Protein AF-C4F8F8-F1 (afdb_monomer_lite)

Radius of gyration: 14.28 Å; chains: 1; bounding box: 32×30×41 Å

Structure (mmCIF, N/CA/C/O backbone):
data_AF-C4F8F8-F1
#
_entry.id   AF-C4F8F8-F1
#
loop_
_atom_site.group_PDB
_atom_site.id
_atom_site.type_symbol
_atom_site.label_atom_id
_atom_site.label_alt_id
_atom_site.label_comp_id
_atom_site.label_asym_id
_atom_site.label_entity_id
_atom_site.label_seq_id
_atom_site.pdbx_PDB_ins_code
_atom_site.Cartn_x
_atom_site.Cartn_y
_atom_site.Cartn_z
_atom_site.occupancy
_atom_site.B_iso_or_equiv
_atom_site.auth_seq_id
_atom_site.auth_comp_id
_atom_site.auth_asym_id
_atom_site.auth_atom_id
_atom_site.pdbx_PDB_model_num
ATOM 1 N N . MET A 1 1 ? 1.162 13.704 20.212 1.00 67.31 1 MET A N 1
ATOM 2 C CA . MET A 1 1 ? 0.615 13.333 18.893 1.00 67.31 1 MET A CA 1
ATOM 3 C C . MET A 1 1 ? 1.803 13.218 17.958 1.00 67.31 1 MET A C 1
ATOM 5 O O . MET A 1 1 ? 2.605 14.145 17.964 1.00 67.31 1 MET A O 1
ATOM 9 N N . ARG A 1 2 ? 2.002 12.067 17.305 1.00 81.00 2 ARG A N 1
ATOM 10 C CA . ARG A 1 2 ? 3.093 11.909 16.325 1.00 81.00 2 ARG A CA 1
ATOM 11 C C . ARG A 1 2 ? 2.779 12.766 15.097 1.00 81.00 2 ARG A C 1
ATOM 13 O O . ARG A 1 2 ? 1.608 13.056 14.857 1.00 81.00 2 ARG A O 1
ATOM 20 N N . ASP A 1 3 ? 3.802 13.191 14.364 1.00 92.00 3 ASP A N 1
ATOM 21 C CA . ASP A 1 3 ? 3.600 13.885 13.092 1.00 92.00 3 ASP A CA 1
ATOM 22 C C . ASP A 1 3 ? 2.949 12.905 12.092 1.00 92.00 3 ASP A C 1
ATOM 24 O O . ASP A 1 3 ? 3.512 11.831 11.855 1.00 92.00 3 ASP A O 1
ATOM 28 N N . PRO A 1 4 ? 1.776 13.222 11.507 1.00 92.25 4 PRO A N 1
ATOM 29 C CA . PRO A 1 4 ? 1.137 12.369 10.508 1.00 92.25 4 PRO A CA 1
ATOM 30 C C . PRO A 1 4 ? 2.057 11.997 9.343 1.00 92.25 4 PRO A C 1
ATOM 32 O O . PRO A 1 4 ? 1.999 10.870 8.852 1.00 92.25 4 PRO A O 1
ATOM 35 N N . ASN A 1 5 ? 2.938 12.910 8.928 1.00 93.25 5 ASN A N 1
ATOM 36 C CA . ASN A 1 5 ? 3.880 12.647 7.849 1.00 93.25 5 ASN A CA 1
ATOM 37 C C . ASN A 1 5 ? 4.926 11.600 8.262 1.00 93.25 5 ASN A C 1
ATOM 39 O O . ASN A 1 5 ? 5.221 10.683 7.502 1.00 93.25 5 ASN A O 1
ATOM 43 N N . GLU A 1 6 ? 5.437 11.675 9.493 1.00 94.50 6 GLU A N 1
ATOM 44 C CA . GLU A 1 6 ? 6.369 10.673 10.028 1.00 94.50 6 GLU A CA 1
ATOM 45 C C . GLU A 1 6 ? 5.723 9.281 10.084 1.00 94.50 6 GLU A C 1
ATOM 47 O O . GLU A 1 6 ? 6.349 8.289 9.710 1.00 94.50 6 GLU A O 1
ATOM 52 N N . VAL A 1 7 ? 4.450 9.201 10.487 1.00 95.88 7 VAL A N 1
ATOM 53 C CA . VAL A 1 7 ? 3.722 7.925 10.549 1.00 95.88 7 VAL A CA 1
ATOM 54 C C . VAL A 1 7 ? 3.543 7.310 9.159 1.00 95.88 7 VAL A C 1
ATOM 56 O O . VAL A 1 7 ? 3.772 6.112 9.005 1.00 95.88 7 VAL A O 1
ATOM 59 N N . LEU A 1 8 ? 3.180 8.108 8.150 1.00 95.25 8 LEU A N 1
ATOM 60 C CA . LEU A 1 8 ? 2.990 7.648 6.766 1.00 95.25 8 LEU A CA 1
ATOM 61 C C . LEU A 1 8 ? 4.270 7.102 6.114 1.00 95.25 8 LEU A C 1
ATOM 63 O O . LEU A 1 8 ? 4.190 6.242 5.240 1.00 95.25 8 LEU A O 1
ATOM 67 N N . HIS A 1 9 ? 5.441 7.575 6.541 1.00 94.44 9 HIS A N 1
ATOM 68 C CA . HIS A 1 9 ? 6.742 7.116 6.044 1.00 94.44 9 HIS A CA 1
ATOM 69 C C . HIS A 1 9 ? 7.388 6.024 6.919 1.00 94.44 9 HIS A C 1
ATOM 71 O O . HIS A 1 9 ? 8.515 5.604 6.651 1.00 94.44 9 HIS A O 1
ATOM 77 N N . GLY A 1 10 ? 6.684 5.553 7.953 1.00 94.69 10 GLY A N 1
ATOM 78 C CA . GLY A 1 10 ? 7.103 4.460 8.826 1.00 94.69 10 GLY A CA 1
ATOM 79 C C . GLY A 1 10 ? 6.448 3.110 8.493 1.00 94.69 10 GLY A C 1
ATOM 80 O O . GLY A 1 10 ? 5.650 2.999 7.559 1.00 94.69 10 GLY A O 1
ATOM 81 N N . PRO A 1 11 ? 6.761 2.054 9.267 1.00 96.62 11 PRO A N 1
ATOM 82 C CA . PRO A 1 11 ? 6.065 0.776 9.158 1.00 96.62 11 PRO A CA 1
ATOM 83 C C . PRO A 1 11 ? 4.584 0.924 9.529 1.00 96.62 11 PRO A C 1
ATOM 85 O O . PRO A 1 11 ? 4.230 1.650 10.462 1.00 96.62 11 PRO A O 1
ATOM 88 N N . PHE A 1 12 ? 3.712 0.197 8.827 1.00 97.94 12 PHE A N 1
ATOM 89 C CA . PHE A 1 12 ? 2.289 0.199 9.145 1.00 97.94 12 PHE A CA 1
ATOM 90 C C . PHE A 1 12 ? 2.027 -0.509 10.480 1.00 97.94 12 PHE A C 1
ATOM 92 O O . PHE A 1 12 ? 2.386 -1.672 10.667 1.00 97.94 12 PHE A O 1
ATOM 99 N N . ASP A 1 13 ? 1.335 0.182 11.380 1.00 97.69 13 ASP A N 1
ATOM 100 C CA . ASP A 1 13 ? 0.857 -0.346 12.653 1.00 97.69 13 ASP A CA 1
ATOM 101 C C . ASP A 1 13 ? -0.568 0.154 12.907 1.00 97.69 13 ASP A C 1
ATOM 103 O O . ASP A 1 13 ? -0.851 1.342 12.758 1.00 97.69 13 ASP A O 1
ATOM 107 N N . ILE A 1 14 ? -1.470 -0.755 13.286 1.00 97.31 14 ILE A N 1
ATOM 108 C CA . ILE A 1 14 ? -2.909 -0.472 13.389 1.00 97.31 14 ILE A CA 1
ATOM 109 C C . ILE A 1 14 ? -3.199 0.554 14.486 1.00 97.31 14 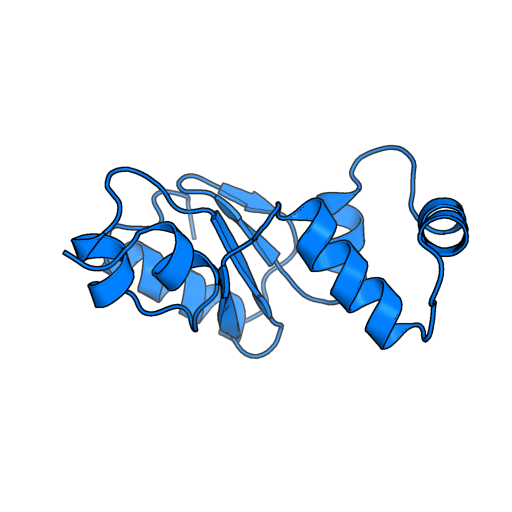ILE A C 1
ATOM 111 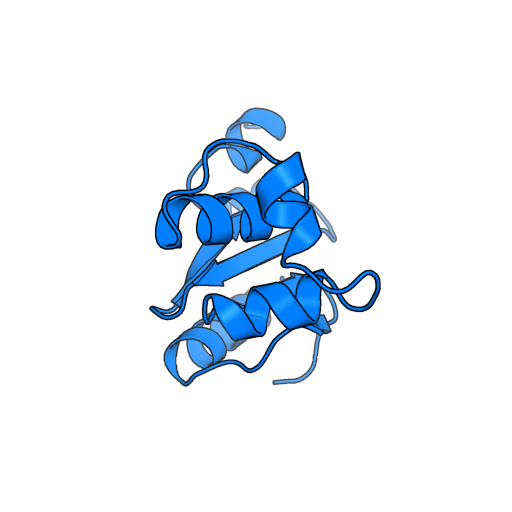O O . ILE A 1 14 ? -3.984 1.474 14.261 1.00 97.31 14 ILE A O 1
ATOM 115 N N . GLU A 1 15 ? -2.589 0.410 15.662 1.00 96.81 15 GLU A N 1
ATOM 116 C CA . GLU A 1 15 ? -2.874 1.308 16.785 1.00 96.81 15 GLU A CA 1
ATOM 117 C C . GLU A 1 15 ? -2.259 2.686 16.542 1.00 96.81 15 GLU A C 1
ATOM 119 O O . GLU A 1 15 ? -2.959 3.691 16.643 1.00 96.81 15 GLU A O 1
ATOM 124 N N . THR A 1 16 ? -1.008 2.738 16.073 1.00 96.69 16 THR A N 1
ATOM 125 C CA . THR A 1 16 ? -0.376 3.993 15.640 1.00 96.69 16 THR A CA 1
ATOM 126 C C . THR A 1 16 ? -1.214 4.704 14.574 1.00 96.69 16 THR A C 1
ATOM 128 O O . THR A 1 16 ? -1.369 5.926 14.625 1.00 96.69 16 THR A O 1
ATOM 131 N N . HIS A 1 17 ? -1.768 3.958 13.614 1.00 96.81 17 HIS A N 1
ATOM 132 C CA . HIS A 1 17 ? -2.616 4.517 12.569 1.00 96.81 17 HIS A CA 1
ATOM 133 C C . HIS A 1 17 ? -3.895 5.135 13.141 1.00 96.81 17 HIS A C 1
ATOM 135 O O . HIS A 1 17 ? -4.197 6.290 12.852 1.00 96.81 17 HIS A O 1
ATOM 141 N N . LYS A 1 18 ? -4.620 4.395 13.987 1.00 95.62 18 LYS A N 1
ATOM 142 C CA . LYS A 1 18 ? -5.874 4.849 14.614 1.00 95.62 18 LYS A CA 1
ATOM 143 C C . LYS A 1 18 ? -5.683 6.065 15.519 1.00 95.62 18 LYS A C 1
ATOM 145 O O . LYS A 1 18 ? -6.574 6.905 15.593 1.00 95.62 18 LYS A O 1
ATOM 150 N N . ASP A 1 19 ? -4.534 6.168 16.179 1.00 95.56 19 ASP A N 1
ATOM 151 C CA . ASP A 1 19 ? -4.196 7.315 17.027 1.00 95.56 19 ASP A CA 1
ATOM 152 C C . ASP A 1 19 ? -3.865 8.579 16.217 1.00 95.56 19 ASP A C 1
ATOM 154 O O . ASP A 1 19 ? -3.883 9.686 16.759 1.00 95.56 19 ASP A O 1
ATOM 158 N N . THR A 1 20 ? -3.539 8.425 14.930 1.00 95.75 20 THR A N 1
ATOM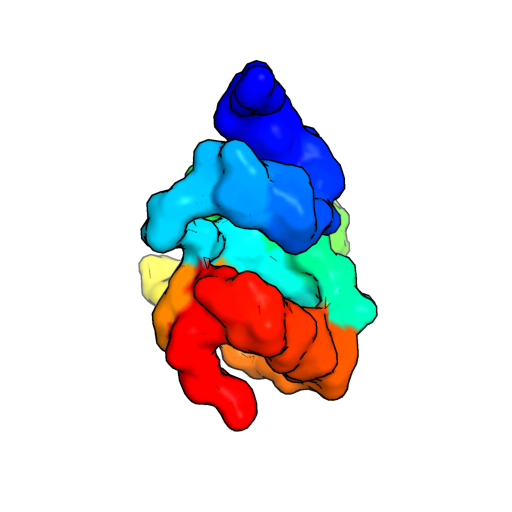 159 C CA . THR A 1 20 ? -3.043 9.515 14.075 1.00 95.75 20 THR A CA 1
ATOM 160 C C . THR A 1 20 ? -4.071 9.963 13.035 1.00 95.75 20 THR A C 1
ATOM 162 O O . THR A 1 20 ? -4.179 11.158 12.760 1.00 95.75 20 THR A O 1
ATOM 165 N 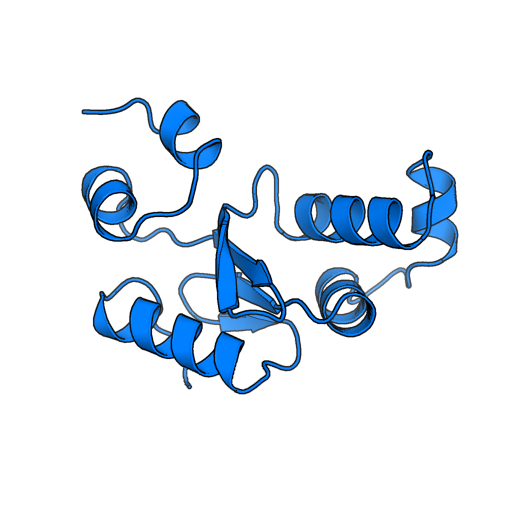N . PHE A 1 21 ? -4.842 9.034 12.464 1.00 94.31 21 PHE A N 1
ATOM 166 C CA . PHE A 1 21 ? -5.767 9.294 11.361 1.00 94.31 21 PHE A CA 1
ATOM 167 C C . PHE A 1 21 ? -7.196 8.879 11.706 1.00 94.31 21 PHE A C 1
ATOM 169 O O . PHE A 1 21 ? -7.438 7.898 12.405 1.00 94.31 21 PHE A O 1
ATOM 176 N N . VAL A 1 22 ? -8.163 9.612 11.156 1.00 89.38 22 VAL A N 1
ATOM 177 C CA . VAL A 1 22 ? -9.595 9.349 11.326 1.00 89.38 22 VAL A CA 1
ATOM 178 C C . VAL A 1 22 ? -10.230 9.235 9.944 1.00 89.38 22 VAL A C 1
ATOM 180 O O . VAL A 1 22 ? -10.040 10.119 9.115 1.00 89.38 22 VAL A O 1
ATOM 183 N N . HIS A 1 23 ? -10.991 8.161 9.703 1.00 85.19 23 HIS A N 1
ATOM 184 C CA . HIS A 1 23 ? -11.677 7.898 8.424 1.00 85.19 23 HIS A CA 1
ATOM 185 C C . HIS A 1 23 ? -10.748 7.903 7.197 1.00 85.19 23 HIS A C 1
ATOM 187 O O . HIS A 1 23 ? -11.099 8.411 6.136 1.00 85.19 23 HIS A O 1
ATOM 193 N N . TYR A 1 24 ? -9.549 7.345 7.353 1.00 90.44 24 TYR A N 1
ATOM 194 C CA . TYR A 1 24 ? -8.556 7.231 6.293 1.00 90.44 24 TYR A CA 1
ATOM 195 C C . TYR A 1 24 ? -7.941 5.834 6.320 1.00 90.44 24 TYR A C 1
ATOM 197 O O . TYR A 1 24 ? -7.646 5.313 7.390 1.00 90.44 24 TYR A O 1
ATOM 205 N N . LEU A 1 25 ? -7.765 5.230 5.146 1.00 96.00 25 LEU A N 1
ATOM 206 C CA . LEU A 1 25 ? -6.946 4.039 4.952 1.00 96.00 25 LEU A CA 1
ATOM 207 C C . LEU A 1 25 ? -6.509 3.991 3.489 1.00 96.00 25 LEU A C 1
ATOM 209 O O . LEU A 1 25 ? -7.340 3.799 2.603 1.00 96.00 25 LEU A O 1
ATOM 213 N N . GLU A 1 26 ? -5.207 4.109 3.252 1.00 97.06 26 GLU A N 1
ATOM 214 C CA . GLU A 1 26 ? -4.591 3.868 1.949 1.00 97.06 26 GLU A CA 1
ATOM 215 C C . GLU A 1 26 ? -3.314 3.058 2.145 1.00 97.06 26 GLU A C 1
ATOM 217 O O . GLU A 1 26 ? -2.279 3.560 2.592 1.00 97.06 26 GLU A O 1
ATOM 222 N N . VAL A 1 27 ? -3.409 1.763 1.855 1.00 98.56 27 VAL A N 1
ATOM 223 C CA . VAL A 1 27 ? -2.312 0.815 2.058 1.00 98.56 27 VAL A CA 1
ATOM 224 C C . VAL A 1 27 ? -2.165 -0.127 0.873 1.00 98.56 27 VAL A C 1
ATOM 226 O O . VAL A 1 27 ? -3.133 -0.426 0.174 1.00 98.56 27 VAL A O 1
ATOM 229 N N . CYS A 1 28 ? -0.957 -0.632 0.669 1.00 98.75 28 CYS A N 1
ATOM 230 C CA . CYS A 1 28 ? -0.681 -1.776 -0.189 1.00 98.75 28 CYS A CA 1
ATOM 231 C C . CYS A 1 28 ? -0.394 -2.997 0.689 1.00 98.75 28 CYS A C 1
ATOM 233 O O . CYS A 1 28 ? 0.214 -2.873 1.753 1.00 98.75 28 CYS A O 1
ATOM 235 N N . ILE A 1 29 ? -0.831 -4.181 0.258 1.00 98.69 29 ILE A N 1
ATOM 236 C CA . ILE A 1 29 ? -0.534 -5.440 0.952 1.00 98.69 29 ILE A CA 1
ATOM 237 C C . ILE A 1 29 ? 0.259 -6.353 0.026 1.00 98.69 29 ILE A C 1
ATOM 239 O O . ILE A 1 29 ? -0.226 -6.761 -1.035 1.00 98.69 29 ILE A O 1
ATOM 243 N N . GLU A 1 30 ? 1.468 -6.700 0.452 1.00 98.44 30 GLU A N 1
ATOM 244 C CA . GLU A 1 30 ? 2.354 -7.614 -0.262 1.00 98.44 30 GLU A CA 1
ATOM 245 C C . GLU A 1 30 ? 1.827 -9.052 -0.256 1.00 98.44 30 GLU A C 1
ATOM 247 O O . GLU A 1 30 ? 0.913 -9.418 0.492 1.00 98.44 30 GLU A O 1
ATOM 252 N N . SER A 1 31 ? 2.399 -9.898 -1.114 1.00 97.94 31 SER A N 1
ATOM 253 C CA . SER A 1 31 ? 1.981 -11.297 -1.266 1.00 97.94 31 SER A CA 1
ATOM 254 C C . SER A 1 31 ? 2.143 -12.129 0.018 1.00 97.94 31 SER A C 1
ATOM 256 O O . SER A 1 31 ? 1.453 -13.135 0.209 1.00 97.94 31 SER A O 1
ATOM 258 N N . ASP A 1 32 ? 3.003 -11.710 0.940 1.00 98.25 32 ASP A N 1
ATOM 259 C CA . ASP A 1 32 ? 3.194 -12.331 2.248 1.00 98.25 32 ASP A CA 1
ATOM 260 C C . ASP A 1 32 ? 2.214 -11.823 3.327 1.00 98.25 32 ASP A C 1
ATOM 262 O O . ASP A 1 32 ? 2.175 -12.374 4.429 1.00 98.25 32 ASP A O 1
ATOM 266 N N . GLY A 1 33 ? 1.369 -10.839 3.005 1.00 98.38 33 GLY A N 1
ATOM 267 C CA . GLY A 1 33 ? 0.421 -10.219 3.928 1.00 98.38 33 GLY A CA 1
ATOM 268 C C . GLY A 1 33 ? 0.980 -9.035 4.726 1.00 98.38 33 GLY A C 1
ATOM 269 O O . GLY A 1 33 ? 0.270 -8.546 5.613 1.00 98.38 33 GLY A O 1
ATOM 270 N N . THR A 1 34 ? 2.205 -8.584 4.437 1.00 98.56 34 THR A N 1
ATOM 271 C CA . THR A 1 34 ? 2.788 -7.360 5.003 1.00 98.56 34 THR A CA 1
ATOM 272 C C . THR A 1 34 ? 2.053 -6.136 4.460 1.00 98.56 34 THR A C 1
ATOM 274 O O . THR A 1 34 ? 1.777 -6.045 3.266 1.00 98.56 34 THR A O 1
ATOM 277 N N . VAL A 1 35 ? 1.684 -5.215 5.353 1.00 98.62 35 VAL A N 1
ATOM 278 C CA . VAL A 1 35 ? 0.910 -4.006 5.031 1.00 98.62 35 VAL A CA 1
ATOM 279 C C . VAL A 1 35 ? 1.850 -2.805 5.022 1.00 98.62 35 VAL A C 1
ATOM 281 O O . VAL A 1 35 ? 2.652 -2.653 5.939 1.00 98.62 35 VAL A O 1
ATOM 284 N N . HIS A 1 36 ? 1.722 -1.944 4.017 1.00 98.56 36 HIS A N 1
ATOM 285 C CA . HIS A 1 36 ? 2.507 -0.718 3.864 1.00 98.56 36 HIS A CA 1
ATOM 286 C C . HIS A 1 36 ? 1.599 0.457 3.556 1.00 98.56 36 HIS A C 1
ATOM 288 O O . HIS A 1 36 ? 0.630 0.301 2.817 1.00 98.56 36 HIS A O 1
ATOM 294 N N . TYR A 1 37 ? 1.938 1.643 4.050 1.00 98.31 37 TYR A N 1
ATOM 295 C CA . TYR A 1 37 ? 1.304 2.870 3.580 1.00 98.31 37 TYR A CA 1
ATOM 296 C C . TYR A 1 37 ? 1.525 3.061 2.078 1.00 98.31 37 TYR A C 1
ATOM 298 O O . TYR A 1 37 ? 2.635 2.887 1.574 1.00 98.31 37 TYR A O 1
ATOM 306 N N . ALA A 1 38 ? 0.462 3.423 1.362 1.00 97.38 38 ALA A N 1
ATOM 307 C CA . ALA A 1 38 ? 0.495 3.647 -0.079 1.00 97.38 38 ALA A CA 1
ATOM 308 C C . ALA A 1 38 ? 0.936 5.084 -0.406 1.00 97.38 38 ALA A C 1
ATOM 310 O O . ALA A 1 38 ? 0.189 5.855 -1.000 1.00 97.38 38 ALA A O 1
ATOM 311 N N . VAL A 1 39 ? 2.143 5.461 0.016 1.00 95.62 39 VAL A N 1
ATOM 312 C CA . VAL A 1 39 ? 2.663 6.835 -0.081 1.00 95.62 39 VAL A CA 1
ATOM 313 C C . VAL A 1 39 ? 3.707 6.918 -1.200 1.00 95.62 39 VAL A C 1
ATOM 315 O O . VAL A 1 39 ? 4.564 6.040 -1.274 1.00 95.62 39 VAL A O 1
ATOM 318 N N . PRO A 1 40 ? 3.670 7.946 -2.074 1.00 95.19 40 PRO A N 1
ATOM 319 C CA . PRO A 1 40 ? 2.705 9.055 -2.105 1.00 95.19 40 PRO A CA 1
ATOM 320 C C . PRO A 1 40 ? 1.341 8.693 -2.721 1.00 95.19 40 PRO A C 1
ATOM 322 O O . PRO A 1 40 ? 0.413 9.490 -2.652 1.00 95.19 40 PRO A O 1
ATOM 325 N N . SER A 1 41 ? 1.215 7.530 -3.361 1.00 96.81 41 SER A N 1
ATOM 326 C CA . SER A 1 41 ? -0.061 6.969 -3.829 1.00 96.81 41 SER A CA 1
ATOM 327 C C . SER A 1 41 ? 0.088 5.466 -4.074 1.00 96.81 41 SER A C 1
ATOM 329 O O . SER A 1 41 ? 1.210 4.990 -4.272 1.00 96.81 41 SER A O 1
ATOM 331 N N . HIS A 1 42 ? -1.020 4.717 -4.170 1.00 98.06 42 HIS A N 1
ATOM 332 C CA . HIS A 1 42 ? -0.980 3.299 -4.569 1.00 98.06 42 HIS A CA 1
ATOM 333 C C . HIS A 1 42 ? -0.245 3.090 -5.889 1.00 98.06 42 HIS A C 1
ATOM 335 O O . HIS A 1 42 ? 0.597 2.205 -5.978 1.00 98.06 42 HIS A O 1
ATOM 341 N N . GLN A 1 43 ? -0.535 3.912 -6.902 1.00 97.19 43 GLN A N 1
ATOM 342 C CA . GLN A 1 43 ? 0.080 3.768 -8.220 1.00 97.19 43 GLN A CA 1
ATOM 343 C C . GLN A 1 43 ? 1.595 3.958 -8.151 1.00 97.19 43 GLN A C 1
ATOM 345 O O . GLN A 1 43 ? 2.322 3.135 -8.701 1.00 97.19 43 GLN A O 1
ATOM 350 N N . ARG A 1 44 ? 2.079 5.001 -7.459 1.00 97.50 44 ARG A N 1
ATOM 351 C CA . ARG A 1 44 ? 3.525 5.232 -7.336 1.00 97.50 44 ARG A CA 1
ATOM 352 C C . ARG A 1 44 ? 4.203 4.120 -6.539 1.00 97.50 44 ARG A C 1
ATOM 354 O O . ARG A 1 44 ? 5.216 3.601 -6.988 1.00 97.50 44 ARG A O 1
ATOM 361 N N . TRP A 1 45 ? 3.612 3.718 -5.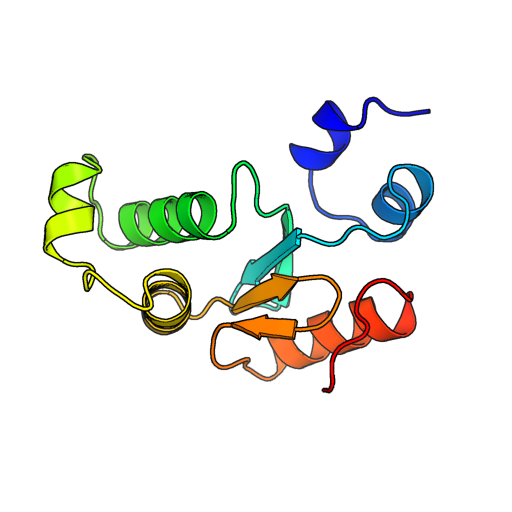415 1.00 98.00 45 TRP A N 1
ATOM 362 C CA . TRP A 1 45 ? 4.151 2.649 -4.576 1.00 98.00 45 TRP A CA 1
ATOM 363 C C . TRP A 1 45 ? 4.252 1.326 -5.349 1.00 98.00 45 TRP A C 1
ATOM 365 O O . TRP A 1 45 ? 5.286 0.666 -5.332 1.00 98.00 45 TRP A O 1
ATOM 375 N N . LEU A 1 46 ? 3.197 0.941 -6.075 1.00 98.38 46 LEU A N 1
ATOM 376 C CA . LEU A 1 46 ? 3.188 -0.282 -6.882 1.00 98.38 46 LEU A CA 1
ATOM 377 C C . LEU A 1 46 ? 4.166 -0.208 -8.060 1.00 98.38 46 LEU A C 1
ATOM 379 O O . LEU A 1 46 ? 4.827 -1.201 -8.353 1.00 98.38 46 LEU A O 1
ATOM 383 N N . LEU A 1 47 ? 4.263 0.951 -8.720 1.00 98.19 47 LEU A N 1
ATOM 384 C CA . LEU A 1 47 ? 5.205 1.177 -9.813 1.00 98.19 47 LEU A CA 1
ATOM 385 C C . LEU A 1 47 ? 6.645 0.960 -9.348 1.00 98.19 47 LEU A C 1
ATOM 387 O O . LEU A 1 47 ? 7.381 0.253 -10.021 1.00 98.19 47 LEU A O 1
ATOM 391 N N . GLU A 1 48 ? 7.027 1.499 -8.189 1.00 97.88 48 GLU A N 1
ATOM 392 C CA . GLU A 1 48 ? 8.373 1.319 -7.632 1.00 97.88 48 GLU A CA 1
ATOM 393 C C . GLU A 1 48 ? 8.701 -0.156 -7.398 1.00 97.88 48 GLU A C 1
ATOM 395 O O . GLU A 1 48 ? 9.752 -0.619 -7.817 1.00 97.88 48 GLU A O 1
ATOM 400 N N . ARG A 1 49 ? 7.776 -0.940 -6.826 1.00 97.81 49 ARG A N 1
ATOM 401 C CA . ARG A 1 49 ? 8.006 -2.385 -6.632 1.00 97.81 49 ARG A CA 1
ATOM 402 C C . ARG A 1 49 ? 8.066 -3.153 -7.948 1.00 97.81 49 ARG A C 1
ATOM 404 O O . ARG A 1 49 ? 8.793 -4.138 -8.045 1.00 97.81 49 ARG A O 1
ATOM 411 N N . PHE A 1 50 ? 7.279 -2.744 -8.941 1.00 98.19 50 PHE A N 1
ATOM 412 C CA . PHE A 1 50 ? 7.360 -3.311 -10.284 1.00 98.19 50 PHE A CA 1
ATOM 413 C C . PHE A 1 50 ? 8.720 -3.009 -10.918 1.00 98.19 50 PHE A C 1
ATOM 415 O O . PHE A 1 50 ? 9.385 -3.926 -11.388 1.00 98.19 50 PHE A O 1
ATOM 422 N N . MET A 1 51 ? 9.164 -1.755 -10.853 1.00 98.38 51 MET A N 1
ATOM 423 C CA . MET A 1 51 ? 10.473 -1.318 -11.331 1.00 98.38 51 MET A CA 1
ATOM 424 C C . MET A 1 51 ? 11.612 -2.080 -10.646 1.00 98.38 51 MET A C 1
ATOM 426 O O . MET A 1 51 ? 12.451 -2.650 -11.340 1.00 98.38 51 MET A O 1
ATOM 430 N N . ASP A 1 52 ? 11.588 -2.191 -9.316 1.00 97.56 52 ASP A N 1
ATOM 431 C CA . ASP A 1 52 ? 12.583 -2.936 -8.536 1.00 97.56 52 ASP A CA 1
ATOM 432 C C . ASP A 1 52 ? 12.638 -4.418 -8.942 1.00 97.56 52 ASP A C 1
ATOM 434 O O . ASP A 1 52 ? 13.717 -4.989 -9.110 1.00 97.56 52 ASP A O 1
ATOM 438 N N . ARG A 1 53 ? 11.473 -5.055 -9.121 1.00 97.00 53 ARG A N 1
ATOM 439 C CA . ARG A 1 53 ? 11.373 -6.467 -9.515 1.00 97.00 53 ARG A CA 1
ATOM 440 C C . ARG A 1 53 ? 11.896 -6.719 -10.930 1.00 97.00 53 ARG A C 1
ATOM 442 O O . ARG A 1 53 ? 12.516 -7.754 -11.166 1.00 97.00 53 ARG A O 1
ATOM 449 N N . GLU A 1 54 ? 11.626 -5.802 -11.851 1.00 96.88 54 GLU A N 1
ATOM 450 C CA . GLU A 1 54 ? 12.003 -5.922 -13.263 1.00 96.88 54 GLU A CA 1
ATOM 451 C C . GLU A 1 54 ? 13.395 -5.343 -13.569 1.00 96.88 54 GLU A C 1
ATOM 453 O O . GLU A 1 54 ? 13.875 -5.468 -14.696 1.00 96.88 54 GLU A O 1
ATOM 458 N N . GLY A 1 55 ? 14.053 -4.721 -12.585 1.00 97.50 55 GLY A N 1
ATOM 459 C CA . GLY A 1 55 ? 15.348 -4.062 -12.760 1.00 97.50 55 GLY A CA 1
ATOM 460 C C . GLY A 1 55 ? 15.284 -2.815 -13.649 1.00 97.50 55 GLY A C 1
ATOM 461 O O . GLY A 1 55 ? 16.228 -2.555 -14.392 1.00 97.50 55 GLY A O 1
ATOM 462 N N . ILE A 1 56 ? 14.172 -2.074 -13.612 1.00 97.69 56 ILE A N 1
ATOM 463 C CA . ILE A 1 56 ? 13.953 -0.850 -14.397 1.00 97.69 56 ILE A CA 1
ATOM 464 C C . ILE A 1 56 ? 14.293 0.372 -13.541 1.00 97.69 56 ILE A C 1
ATOM 466 O O . ILE A 1 56 ? 13.724 0.557 -12.472 1.00 97.69 56 ILE A O 1
ATOM 470 N N . GLU A 1 57 ? 15.164 1.253 -14.031 1.00 96.31 57 GLU A N 1
ATOM 471 C CA . GLU A 1 57 ? 15.558 2.468 -13.296 1.00 96.31 57 GLU A CA 1
ATOM 472 C C . GLU A 1 57 ? 14.759 3.716 -13.708 1.00 96.31 57 GLU A C 1
ATOM 474 O O . GLU A 1 57 ? 14.623 4.657 -12.925 1.00 96.31 57 GLU A O 1
ATOM 479 N N . ALA A 1 58 ? 14.219 3.745 -14.931 1.00 97.25 58 ALA A N 1
ATOM 480 C CA . ALA A 1 58 ? 13.550 4.915 -15.492 1.00 97.25 58 ALA A CA 1
ATOM 481 C C . ALA A 1 58 ? 12.030 4.727 -15.596 1.00 97.25 58 ALA A C 1
ATOM 483 O O . ALA A 1 58 ? 11.552 3.803 -16.252 1.00 97.25 58 ALA A O 1
ATOM 484 N N . ASP A 1 59 ? 11.264 5.673 -15.042 1.00 95.94 59 ASP A N 1
ATOM 485 C CA . ASP A 1 59 ? 9.796 5.690 -15.127 1.00 95.94 59 ASP A CA 1
ATOM 486 C C . ASP A 1 59 ? 9.289 5.544 -16.569 1.00 95.94 59 ASP A C 1
ATOM 488 O O . ASP A 1 59 ? 8.345 4.801 -16.811 1.00 95.94 59 ASP A O 1
ATOM 492 N N . LEU A 1 60 ? 9.908 6.236 -17.536 1.00 96.50 60 LEU A N 1
ATOM 493 C CA . LEU A 1 60 ? 9.473 6.196 -18.936 1.00 96.50 60 LEU A CA 1
ATOM 494 C C . LEU A 1 60 ? 9.514 4.770 -19.504 1.00 96.50 60 LEU A C 1
ATOM 496 O O . LEU A 1 60 ? 8.569 4.362 -20.170 1.00 96.50 60 LEU A O 1
ATOM 500 N N . GLU A 1 61 ? 10.557 4.003 -19.182 1.00 97.25 61 GLU A N 1
ATOM 501 C CA . GLU A 1 61 ? 10.676 2.604 -19.600 1.00 97.25 61 GLU A CA 1
ATOM 502 C C . GLU A 1 61 ? 9.600 1.732 -18.939 1.00 97.25 61 GLU A C 1
ATOM 504 O O . GLU A 1 61 ? 9.004 0.869 -19.585 1.00 97.25 61 GLU A O 1
ATOM 509 N N . ALA A 1 62 ? 9.305 1.968 -17.658 1.00 97.19 62 ALA A N 1
ATOM 510 C CA . ALA A 1 62 ? 8.238 1.249 -16.972 1.00 97.19 62 ALA A CA 1
ATOM 511 C C . ALA A 1 62 ? 6.868 1.548 -17.604 1.00 97.19 62 ALA A C 1
ATOM 513 O O . ALA A 1 62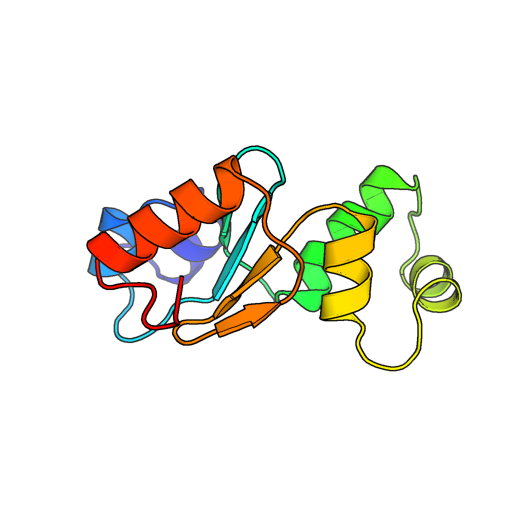 ? 6.092 0.628 -17.867 1.00 97.19 62 ALA A O 1
ATOM 514 N N . TRP A 1 63 ? 6.587 2.818 -17.908 1.00 96.31 63 TRP A N 1
ATOM 515 C CA . TRP A 1 63 ? 5.319 3.250 -18.499 1.00 96.31 63 TRP A CA 1
ATOM 516 C C . TRP A 1 63 ? 5.077 2.706 -19.910 1.00 96.31 63 TRP A C 1
ATOM 518 O O . TRP A 1 63 ? 3.922 2.512 -20.276 1.00 96.31 63 TRP A O 1
ATOM 528 N N . GLU A 1 64 ? 6.121 2.387 -20.677 1.00 96.25 64 GLU A N 1
ATOM 529 C CA . GLU A 1 64 ? 5.982 1.710 -21.976 1.00 96.25 64 GLU A CA 1
ATOM 530 C C . GLU A 1 64 ? 5.465 0.266 -21.851 1.00 96.25 64 GLU A C 1
ATOM 532 O O . GLU A 1 64 ? 4.858 -0.260 -22.787 1.00 96.25 64 GLU A O 1
ATOM 537 N N . ARG A 1 65 ? 5.675 -0.379 -20.696 1.00 95.44 65 ARG A N 1
ATOM 538 C CA . ARG A 1 65 ? 5.241 -1.763 -20.425 1.00 95.44 65 ARG A CA 1
ATOM 539 C C . ARG A 1 65 ? 3.855 -1.843 -19.781 1.00 95.44 65 ARG A C 1
ATOM 541 O O . ARG A 1 65 ? 3.238 -2.907 -19.785 1.00 95.44 65 ARG A O 1
ATOM 548 N N . ILE A 1 66 ? 3.374 -0.738 -19.219 1.00 96.38 66 ILE A N 1
ATOM 549 C CA . ILE A 1 66 ? 2.132 -0.673 -18.448 1.00 96.38 66 ILE A CA 1
ATOM 550 C C . ILE A 1 66 ? 0.984 -0.224 -19.366 1.00 96.38 66 ILE A C 1
ATOM 552 O O . ILE A 1 66 ? 1.131 0.740 -20.118 1.00 96.38 66 ILE A O 1
ATOM 556 N N . PRO A 1 67 ? -0.194 -0.872 -19.316 1.00 95.50 67 PRO A N 1
ATOM 557 C CA . PRO A 1 67 ? -1.334 -0.437 -20.110 1.00 95.50 67 PRO A CA 1
ATOM 558 C C . PRO A 1 67 ? -1.801 0.974 -19.708 1.00 95.50 67 PRO A C 1
ATOM 560 O O . PRO A 1 67 ? -1.782 1.323 -18.527 1.00 95.50 67 PRO A O 1
ATOM 563 N N . PRO A 1 68 ? -2.330 1.772 -20.653 1.00 90.69 68 PRO A N 1
ATOM 564 C CA . PRO A 1 68 ? -2.744 3.154 -20.390 1.00 90.69 68 PRO A CA 1
ATOM 565 C C . PRO A 1 68 ? -3.970 3.282 -19.467 1.00 90.69 68 PRO A C 1
ATOM 567 O O . PRO A 1 68 ? -4.282 4.376 -19.002 1.00 90.69 68 PRO A O 1
ATOM 570 N N . TYR A 1 69 ? -4.681 2.182 -19.200 1.00 93.06 69 TYR A N 1
ATOM 571 C CA . TYR A 1 69 ? -5.870 2.139 -18.348 1.00 93.06 69 TYR A CA 1
ATOM 572 C C . TYR A 1 69 ? -5.789 0.962 -17.379 1.00 93.06 69 TYR A C 1
ATOM 574 O O . TYR A 1 69 ? -5.195 -0.068 -17.693 1.00 93.06 69 TYR A O 1
ATOM 582 N N . GLY A 1 70 ? -6.426 1.095 -16.212 1.00 94.62 70 GLY A N 1
ATOM 583 C CA . GLY A 1 70 ? -6.413 0.039 -15.194 1.00 94.62 70 GLY A CA 1
ATOM 584 C C . GLY A 1 70 ? -5.024 -0.207 -14.598 1.00 94.62 70 GLY A C 1
ATOM 585 O O . GLY A 1 70 ? -4.740 -1.319 -14.166 1.00 94.62 70 GLY A O 1
ATOM 586 N N . VAL A 1 71 ? -4.168 0.821 -14.588 1.00 96.31 71 VAL A N 1
ATOM 587 C CA . VAL A 1 71 ? -2.764 0.762 -14.148 1.00 96.31 71 VAL A CA 1
ATOM 588 C C . VAL A 1 71 ? -2.619 0.059 -12.800 1.00 96.31 71 VAL A C 1
ATOM 590 O O . VAL A 1 71 ? -1.850 -0.889 -12.688 1.00 96.31 71 VAL A O 1
ATOM 593 N N . THR A 1 72 ? -3.386 0.474 -11.789 1.00 97.31 72 THR A N 1
ATOM 594 C CA . THR A 1 72 ? -3.309 -0.107 -10.442 1.00 97.31 72 THR A CA 1
ATOM 595 C C . THR A 1 72 ? -3.680 -1.588 -10.427 1.00 97.31 72 THR A C 1
ATOM 597 O O . THR A 1 72 ? -2.930 -2.391 -9.880 1.00 97.31 72 THR A O 1
ATOM 600 N N . ASP A 1 73 ? -4.786 -1.971 -11.074 1.00 97.25 73 ASP A N 1
ATOM 601 C CA . ASP A 1 73 ? -5.213 -3.374 -11.157 1.00 97.25 73 ASP A CA 1
ATOM 602 C C . ASP A 1 73 ? -4.178 -4.239 -11.883 1.00 97.25 73 ASP A C 1
ATOM 604 O O . ASP A 1 73 ? -3.906 -5.372 -11.471 1.00 97.25 73 ASP A O 1
ATOM 608 N N . TRP A 1 74 ? -3.600 -3.705 -12.962 1.00 97.81 74 TRP A N 1
ATOM 609 C CA . TRP A 1 74 ? -2.568 -4.382 -13.734 1.00 97.81 74 TRP A CA 1
ATOM 610 C C . TRP A 1 74 ? -1.294 -4.568 -12.909 1.00 97.81 74 TRP A C 1
ATOM 612 O O . TRP A 1 74 ? -0.826 -5.697 -12.778 1.00 97.81 74 TRP A O 1
ATOM 622 N N . LEU A 1 75 ? -0.797 -3.503 -12.270 1.00 98.38 75 LEU A N 1
ATOM 623 C CA . LEU A 1 75 ? 0.384 -3.563 -11.408 1.00 98.38 75 LEU A CA 1
ATOM 624 C C . LEU A 1 75 ? 0.175 -4.553 -10.261 1.00 98.38 75 LEU A C 1
ATOM 626 O O . LEU A 1 75 ? 1.010 -5.428 -10.057 1.00 98.38 75 LEU A O 1
ATOM 630 N N . CYS A 1 76 ? -0.961 -4.485 -9.559 1.00 98.25 76 CYS A N 1
ATOM 631 C CA . CYS A 1 76 ? -1.314 -5.432 -8.500 1.00 98.25 76 CYS A CA 1
ATOM 632 C C . CYS A 1 76 ? -1.225 -6.891 -8.969 1.00 98.25 76 CYS A C 1
ATOM 634 O O . CYS A 1 76 ? -0.666 -7.734 -8.265 1.00 98.25 76 CYS A O 1
ATOM 636 N N . ARG A 1 77 ? -1.745 -7.194 -10.165 1.00 96.81 77 ARG A N 1
ATOM 637 C CA . ARG A 1 77 ? -1.651 -8.535 -10.754 1.00 96.81 77 ARG A CA 1
ATOM 638 C C . ARG A 1 77 ? -0.206 -8.921 -11.055 1.00 96.81 77 ARG A C 1
ATOM 640 O O . ARG A 1 77 ? 0.182 -10.038 -10.725 1.00 96.81 77 ARG A O 1
ATOM 647 N N . GLU A 1 78 ? 0.560 -8.016 -11.651 1.00 97.44 78 GLU A N 1
ATOM 648 C CA . GLU A 1 78 ? 1.926 -8.279 -12.103 1.00 97.44 78 GLU A CA 1
ATOM 649 C C . GLU A 1 78 ? 2.865 -8.587 -10.928 1.00 97.44 78 GLU A C 1
ATOM 651 O O . GLU A 1 78 ? 3.606 -9.574 -10.940 1.00 97.44 78 GLU A O 1
ATOM 656 N N . ILE A 1 79 ? 2.768 -7.803 -9.849 1.00 97.00 79 ILE A N 1
ATOM 657 C CA . ILE A 1 79 ? 3.639 -7.947 -8.673 1.00 97.00 79 ILE A CA 1
ATOM 658 C C . ILE A 1 79 ? 3.025 -8.765 -7.528 1.00 97.00 79 ILE A C 1
ATOM 660 O O . ILE A 1 79 ? 3.655 -8.946 -6.488 1.00 97.00 79 ILE A O 1
ATOM 664 N N . GLY A 1 80 ? 1.800 -9.271 -7.693 1.00 97.75 80 GLY A N 1
ATOM 665 C CA . GLY A 1 80 ? 1.111 -10.079 -6.682 1.00 97.75 80 GLY A CA 1
ATOM 666 C C . GLY A 1 80 ? 0.738 -9.315 -5.404 1.00 97.75 80 GLY A C 1
ATOM 667 O O . GLY A 1 80 ? 0.568 -9.931 -4.349 1.00 97.75 80 GLY A O 1
ATOM 668 N N . CYS A 1 81 ? 0.622 -7.989 -5.483 1.00 98.44 81 CYS A N 1
ATOM 669 C CA . CYS A 1 81 ? 0.175 -7.121 -4.391 1.00 98.44 81 CYS A CA 1
ATOM 670 C C . CYS A 1 81 ? -1.317 -6.787 -4.528 1.00 98.44 81 CYS A C 1
ATOM 672 O O . CYS A 1 81 ? -1.918 -6.990 -5.580 1.00 98.44 81 CYS A O 1
ATOM 674 N N . ILE A 1 82 ? -1.911 -6.219 -3.479 1.00 98.62 82 ILE A N 1
ATOM 675 C CA . ILE A 1 82 ? -3.224 -5.564 -3.566 1.00 98.62 82 ILE A CA 1
ATOM 676 C C . ILE A 1 82 ? -3.138 -4.123 -3.067 1.00 98.62 82 ILE A C 1
ATOM 678 O O . ILE A 1 82 ? -2.432 -3.843 -2.098 1.00 98.62 82 ILE A O 1
ATOM 682 N N . ALA A 1 83 ? -3.872 -3.225 -3.714 1.00 98.56 83 ALA A N 1
ATOM 683 C CA . ALA A 1 83 ? -4.067 -1.847 -3.274 1.00 98.56 83 ALA A CA 1
ATOM 684 C C . ALA A 1 83 ? -5.383 -1.750 -2.505 1.00 98.56 83 ALA A C 1
ATOM 686 O O . ALA A 1 83 ? -6.406 -2.231 -2.981 1.00 98.56 83 ALA A O 1
ATOM 687 N N . VAL A 1 84 ? -5.368 -1.156 -1.318 1.00 98.50 84 VAL A N 1
ATOM 688 C CA . VAL A 1 84 ? -6.507 -1.130 -0.396 1.00 98.50 84 VAL A CA 1
ATOM 689 C C . VAL A 1 84 ? -6.835 0.310 -0.027 1.00 98.50 84 VAL A C 1
ATOM 691 O O . VAL A 1 84 ? -5.970 1.053 0.440 1.00 98.50 84 VAL A O 1
ATOM 694 N N . TRP A 1 85 ? -8.101 0.665 -0.220 1.00 97.38 85 TRP A N 1
ATOM 695 C CA . TRP A 1 85 ? -8.741 1.869 0.300 1.00 97.38 85 TRP A CA 1
ATOM 696 C C . TRP A 1 85 ? -9.654 1.490 1.465 1.00 97.38 85 TRP A C 1
ATOM 698 O O . TRP A 1 85 ? -9.902 0.309 1.713 1.00 97.38 85 TRP A O 1
ATOM 708 N N . GLU A 1 86 ? -10.212 2.485 2.149 1.00 95.81 86 GLU A N 1
ATOM 709 C CA . GLU A 1 86 ? -11.132 2.270 3.269 1.00 95.81 86 GLU A CA 1
ATOM 710 C C . GLU A 1 86 ? -12.299 1.326 2.919 1.00 95.81 86 GLU A C 1
ATOM 712 O O . GLU A 1 86 ? -12.670 0.488 3.734 1.00 95.81 86 GLU A O 1
ATOM 717 N N . ASP A 1 87 ? -12.862 1.394 1.711 1.00 95.75 87 ASP A N 1
ATOM 718 C CA . ASP A 1 87 ? -14.096 0.687 1.339 1.00 95.75 87 ASP A CA 1
ATOM 719 C C . ASP A 1 87 ? -13.933 -0.400 0.263 1.00 95.75 87 ASP A C 1
ATOM 721 O O . ASP A 1 87 ? -14.858 -1.178 0.022 1.00 95.75 87 ASP A O 1
ATOM 725 N N . ARG A 1 88 ? -12.765 -0.495 -0.378 1.00 96.31 88 ARG A N 1
ATOM 726 C CA . ARG A 1 88 ? -12.509 -1.420 -1.493 1.00 96.31 88 ARG A CA 1
ATOM 727 C C . ARG A 1 88 ? -11.032 -1.776 -1.612 1.00 96.31 88 ARG A C 1
ATOM 729 O O . ARG A 1 88 ? -10.178 -1.148 -0.997 1.00 96.31 88 ARG A O 1
ATOM 736 N N . PHE A 1 89 ? -10.728 -2.764 -2.441 1.00 97.56 89 PHE A N 1
ATOM 737 C CA . PHE A 1 89 ? -9.363 -3.054 -2.865 1.00 97.56 89 PHE A CA 1
ATOM 738 C C . PHE A 1 89 ? -9.310 -3.316 -4.372 1.00 97.56 89 PHE A C 1
ATOM 740 O O . PHE A 1 89 ? -10.336 -3.550 -5.010 1.00 97.56 89 PHE A O 1
ATOM 747 N N . SER A 1 90 ? -8.101 -3.287 -4.915 1.00 97.62 90 SER A N 1
ATOM 748 C CA . SER A 1 90 ? -7.739 -3.634 -6.286 1.00 97.62 90 SER A CA 1
ATOM 749 C C . SER A 1 90 ? -6.723 -4.783 -6.266 1.00 97.62 90 SER A C 1
ATOM 751 O O . SER A 1 90 ? -5.913 -4.886 -5.340 1.00 97.62 90 SER A O 1
ATOM 753 N N . GLY A 1 91 ? -6.793 -5.672 -7.261 1.00 95.94 91 GLY A N 1
ATOM 754 C CA . GLY A 1 91 ? -6.000 -6.905 -7.341 1.00 95.94 91 GLY A CA 1
ATOM 755 C C . GLY A 1 91 ? -6.734 -8.174 -6.882 1.00 95.94 91 GLY A C 1
ATOM 756 O O . GLY A 1 91 ? -7.908 -8.153 -6.515 1.00 95.94 91 GLY A O 1
ATOM 757 N N . VAL A 1 92 ? -6.038 -9.316 -6.933 1.00 96.44 92 VAL A N 1
ATOM 758 C CA . VAL A 1 92 ? -6.587 -10.635 -6.564 1.00 96.44 92 VAL A CA 1
ATOM 759 C C . VAL A 1 92 ? -5.872 -11.139 -5.309 1.00 96.44 92 VAL A C 1
ATOM 761 O O . VAL A 1 92 ? -4.759 -11.655 -5.415 1.00 96.44 92 VAL A O 1
ATOM 764 N N . PRO A 1 93 ? -6.476 -11.011 -4.114 1.00 97.44 93 PRO A N 1
ATOM 765 C CA . PRO A 1 93 ? -5.789 -11.348 -2.879 1.00 97.44 93 PRO A CA 1
ATOM 766 C C . PRO A 1 93 ? -5.546 -12.853 -2.766 1.00 97.44 93 PRO A C 1
ATOM 768 O O . PRO A 1 93 ? -6.422 -13.672 -3.056 1.00 97.44 93 PRO A O 1
ATOM 771 N N . ASN A 1 94 ? -4.384 -13.235 -2.251 1.00 97.94 94 ASN A N 1
ATOM 772 C CA . ASN A 1 94 ? -4.108 -14.595 -1.803 1.00 97.94 94 ASN A CA 1
ATOM 773 C C . ASN A 1 94 ? -4.586 -14.821 -0.350 1.00 97.94 94 ASN A C 1
ATOM 775 O O . ASN A 1 94 ? -5.227 -13.967 0.265 1.00 97.94 94 ASN A O 1
ATOM 779 N N . ALA A 1 95 ? -4.306 -15.997 0.222 1.00 98.25 95 ALA A N 1
ATOM 780 C CA . ALA A 1 95 ? -4.751 -16.334 1.577 1.00 98.25 95 ALA A CA 1
ATOM 781 C C . ALA A 1 95 ? -4.174 -15.405 2.664 1.00 98.25 95 ALA A C 1
ATOM 783 O O . ALA A 1 95 ? -4.899 -15.030 3.587 1.00 98.25 95 ALA A O 1
ATOM 784 N N . LYS A 1 96 ? -2.902 -15.004 2.543 1.00 98.56 96 LYS A N 1
ATOM 785 C CA . LYS A 1 96 ? -2.226 -14.124 3.507 1.00 98.56 96 LYS A CA 1
ATOM 786 C C . LYS A 1 96 ? -2.745 -12.690 3.405 1.00 98.56 96 LYS A C 1
ATOM 788 O O . LYS A 1 96 ? -3.074 -12.084 4.422 1.00 98.56 96 LYS A O 1
ATOM 793 N N . GLN A 1 97 ? -2.943 -12.191 2.188 1.00 98.62 97 GLN A N 1
ATOM 794 C CA . GLN A 1 97 ? -3.552 -10.879 1.941 1.00 98.62 97 GLN A CA 1
ATOM 795 C C . GLN A 1 97 ? -5.004 -10.817 2.433 1.00 98.62 97 GLN A C 1
ATOM 797 O O . GLN A 1 97 ? -5.388 -9.855 3.094 1.00 98.62 97 GLN A O 1
ATOM 802 N N . ARG A 1 98 ? -5.804 -11.875 2.221 1.00 98.31 98 ARG A N 1
ATOM 803 C CA . ARG A 1 98 ? -7.152 -11.980 2.813 1.00 98.31 98 ARG A CA 1
ATOM 804 C C . ARG A 1 98 ? -7.116 -11.952 4.340 1.00 98.31 98 ARG A C 1
ATOM 806 O O . ARG A 1 98 ? -7.974 -11.324 4.956 1.00 98.31 98 ARG A O 1
ATOM 813 N N . ALA A 1 99 ? -6.144 -12.615 4.967 1.00 98.19 99 ALA A N 1
ATOM 814 C CA . ALA A 1 99 ? -5.976 -12.550 6.417 1.00 98.19 99 ALA A CA 1
ATOM 815 C C . ALA A 1 99 ? -5.629 -11.124 6.881 1.00 98.19 99 ALA A C 1
ATOM 817 O O . ALA A 1 99 ? -6.195 -10.651 7.865 1.00 98.19 99 ALA A O 1
ATOM 818 N N . ALA A 1 100 ? -4.770 -10.408 6.150 1.00 98.38 100 ALA A N 1
ATOM 819 C CA . ALA A 1 100 ? -4.455 -9.010 6.429 1.00 98.38 100 ALA A CA 1
ATOM 820 C C . ALA A 1 100 ? -5.685 -8.091 6.296 1.00 98.38 100 ALA A C 1
ATOM 822 O O . ALA A 1 100 ? -5.988 -7.366 7.241 1.00 98.38 100 ALA A O 1
ATOM 823 N N . LEU A 1 101 ? -6.460 -8.202 5.210 1.00 98.25 101 LEU A N 1
ATOM 824 C CA . LEU A 1 101 ? -7.728 -7.476 5.034 1.00 98.25 101 LEU A CA 1
ATOM 825 C C . LEU A 1 101 ? -8.715 -7.742 6.180 1.00 98.25 101 LEU A C 1
ATOM 827 O O . LEU A 1 101 ? -9.336 -6.818 6.702 1.00 98.25 101 LEU A O 1
ATOM 831 N N . ARG A 1 102 ? -8.838 -9.001 6.624 1.00 97.62 102 ARG A N 1
ATOM 832 C CA . ARG A 1 102 ? -9.680 -9.359 7.778 1.00 97.62 102 ARG A CA 1
ATOM 833 C C . ARG A 1 102 ? -9.205 -8.692 9.067 1.00 97.62 102 ARG A C 1
ATOM 835 O O . ARG A 1 102 ? -10.045 -8.210 9.819 1.00 97.62 102 ARG A O 1
ATOM 842 N N . ARG A 1 103 ? -7.891 -8.624 9.315 1.00 97.94 103 ARG A N 1
ATOM 843 C CA . ARG A 1 103 ? -7.335 -7.904 10.477 1.00 97.94 103 ARG A CA 1
ATOM 844 C C . ARG A 1 103 ? -7.672 -6.413 10.425 1.00 97.94 103 ARG A C 1
ATOM 846 O O . ARG A 1 103 ? -8.159 -5.882 11.416 1.00 97.94 103 ARG A O 1
ATOM 853 N N . LEU A 1 104 ? -7.497 -5.770 9.267 1.00 97.88 104 LEU A N 1
ATOM 854 C CA . LEU A 1 104 ? -7.859 -4.360 9.069 1.00 97.88 104 LEU A CA 1
ATOM 855 C C . LEU A 1 104 ? -9.360 -4.121 9.287 1.00 97.88 104 LEU A C 1
ATOM 857 O O . LEU A 1 104 ? -9.745 -3.133 9.909 1.00 97.88 104 LEU A O 1
ATOM 861 N N . ARG A 1 105 ? -10.214 -5.046 8.832 1.00 96.81 105 ARG A N 1
ATOM 862 C CA . ARG A 1 105 ? -11.667 -4.981 9.041 1.00 96.81 105 ARG A CA 1
ATOM 863 C C . ARG A 1 105 ? -12.057 -5.129 10.507 1.00 96.81 105 ARG A C 1
ATOM 865 O O . ARG A 1 105 ? -12.861 -4.348 11.001 1.00 96.81 105 ARG A O 1
ATOM 872 N N . LEU A 1 106 ? -11.481 -6.105 11.211 1.00 96.88 106 LEU A N 1
ATOM 873 C CA . LEU A 1 106 ? -11.725 -6.305 12.645 1.00 96.88 106 LEU A CA 1
ATOM 874 C C . LEU A 1 106 ? -11.261 -5.107 13.486 1.00 96.88 106 LEU A C 1
ATOM 876 O O . LEU A 1 106 ? -11.877 -4.810 14.503 1.00 96.88 106 LEU A O 1
ATOM 880 N N . ALA A 1 107 ? -10.224 -4.395 13.039 1.00 96.12 107 ALA A N 1
ATOM 881 C CA . ALA A 1 107 ? -9.757 -3.154 13.653 1.00 96.12 107 ALA A CA 1
ATOM 882 C C . ALA A 1 107 ? -10.606 -1.915 13.300 1.00 96.12 107 ALA A C 1
ATOM 884 O O . ALA A 1 107 ? -10.334 -0.828 13.806 1.00 96.12 107 ALA A O 1
ATOM 885 N N . GLY A 1 108 ? -11.614 -2.055 12.431 1.00 95.38 108 GLY A N 1
ATOM 886 C CA . GLY A 1 108 ? -12.479 -0.958 11.991 1.00 95.38 108 GLY A CA 1
ATOM 887 C C . GLY A 1 108 ? -11.874 -0.041 10.923 1.00 95.38 108 GLY A C 1
ATOM 888 O O . GLY A 1 108 ? -12.480 0.980 10.609 1.00 95.38 108 GLY A O 1
ATOM 889 N N . LEU A 1 109 ? -10.715 -0.393 10.356 1.00 96.75 109 LEU A N 1
ATOM 890 C CA . LEU A 1 109 ? -10.029 0.401 9.328 1.00 96.75 109 LEU A CA 1
ATOM 891 C C . LEU A 1 109 ? -10.528 0.092 7.913 1.00 96.75 109 LEU A C 1
ATOM 893 O O . LEU A 1 109 ? -10.674 0.995 7.098 1.00 96.75 109 LEU A O 1
ATOM 897 N N . TYR A 1 110 ? -10.803 -1.181 7.617 1.00 97.12 110 TYR A N 1
ATOM 898 C CA . TYR A 1 110 ? -11.322 -1.606 6.315 1.00 97.12 110 TYR A CA 1
ATOM 899 C C . TYR A 1 110 ? -12.817 -1.932 6.390 1.00 97.12 110 TYR A C 1
ATOM 901 O O . TYR A 1 110 ? -13.248 -2.792 7.158 1.00 97.12 110 TYR A O 1
ATOM 909 N N . LYS A 1 111 ? -13.621 -1.265 5.568 1.00 95.12 111 LYS A N 1
ATOM 910 C CA . LYS A 1 111 ? -15.087 -1.346 5.532 1.00 95.12 111 LYS A CA 1
ATOM 911 C C . LYS A 1 111 ? -15.617 -2.183 4.368 1.00 95.12 111 LYS A C 1
ATOM 913 O O . LYS A 1 111 ? -16.773 -2.612 4.417 1.00 95.12 111 LYS A O 1
ATOM 918 N N . GLY A 1 112 ? -14.790 -2.464 3.365 1.00 90.69 112 GLY A N 1
ATOM 919 C CA . GLY A 1 112 ? -15.188 -3.267 2.209 1.00 90.69 112 GLY A CA 1
ATOM 920 C C . GLY A 1 112 ? -15.425 -4.749 2.515 1.00 90.69 112 GLY A C 1
ATOM 921 O O . GLY A 1 112 ? -15.084 -5.261 3.586 1.00 90.69 112 GLY A O 1
ATOM 922 N N . SER A 1 113 ? -16.067 -5.440 1.574 1.00 81.12 113 SER A N 1
ATOM 923 C CA . SER A 1 113 ? -16.413 -6.862 1.684 1.00 81.12 113 SER A CA 1
ATOM 924 C C . SER A 1 113 ? -15.188 -7.774 1.558 1.00 81.12 113 SER A C 1
ATOM 926 O O . SER A 1 113 ? -14.330 -7.532 0.712 1.00 81.12 113 SER A O 1
ATOM 928 N N . CYS A 1 114 ? -15.150 -8.848 2.353 1.00 61.00 114 CYS A N 1
ATOM 929 C CA . CYS A 1 114 ? -14.099 -9.871 2.350 1.00 61.00 114 CYS A CA 1
ATOM 930 C C . CYS A 1 114 ? -14.687 -11.278 2.285 1.00 61.00 114 CYS A C 1
ATOM 932 O O . CYS A 1 114 ? -15.705 -11.500 2.978 1.00 61.00 114 CYS A O 1
#

Secondary structure (DSSP, 8-state):
---HHHHHTS---HHHHHHH-SS--EEEE-TTS-EEE--S-HHHHHHHHHHHHHT---HHHHHHHS-SS-HHHHHHHHHT-EEEESS-EES---HHHHHHHHHHHHTTS--S--

pLDDT: mean 95.77, std 5.17, range [61.0, 98.75]

Organism: NCBI:txid521003

Sequence (114 aa):
MRDPNEVLHGPFDIETHKDTFVHYLEVCIESDGTVHYAVPSHQRWLLERFMDREGIEADLEAWERIPPYGVTDWLCREIGCIAVWEDRFSGVPNAKQRAALRRLRLAGLYKGSC

Foldseek 3Di:
DDDLVVQLPDADDLVVDVVRDDQWDKWKAALQRGIHRQPPHLLVSLLVLVCVVVVHDDPVVSVVVADPPPRNLRSCAVRVMWIDIQADIHYDHDPSNVVNLVVCVVSVRHNYDD